Protein AF-A0A974P5W4-F1 (afdb_monomer_lite)

Structure (mmCIF, N/CA/C/O backbone):
data_AF-A0A974P5W4-F1
#
_entry.id   AF-A0A974P5W4-F1
#
loop_
_atom_site.group_PDB
_atom_site.id
_atom_site.type_symbol
_atom_site.label_atom_id
_atom_site.label_alt_id
_atom_site.label_comp_id
_atom_site.label_asym_id
_atom_site.label_entity_id
_atom_site.label_seq_id
_atom_site.pdbx_PDB_ins_code
_atom_site.Cartn_x
_atom_site.Cartn_y
_atom_site.Cartn_z
_atom_site.occupancy
_atom_site.B_iso_or_equiv
_atom_site.auth_seq_id
_atom_site.auth_comp_id
_atom_site.auth_asym_id
_atom_site.auth_atom_id
_atom_site.pdbx_PDB_model_num
ATOM 1 N N . MET A 1 1 ? 7.474 9.728 25.570 1.00 56.97 1 MET A N 1
ATOM 2 C CA . MET A 1 1 ? 6.048 9.628 25.182 1.00 56.97 1 MET A CA 1
ATOM 3 C C . MET A 1 1 ? 5.751 8.535 24.148 1.00 56.97 1 MET A C 1
ATOM 5 O O . MET A 1 1 ? 4.599 8.151 24.053 1.00 56.97 1 MET A O 1
ATOM 9 N N . LEU A 1 2 ? 6.745 7.947 23.459 1.00 62.25 2 LEU A N 1
ATOM 10 C CA . LEU A 1 2 ? 6.519 6.802 22.552 1.00 62.25 2 LEU A CA 1
ATOM 11 C C . LEU A 1 2 ? 6.586 5.411 23.228 1.00 62.25 2 LEU A C 1
ATOM 13 O O . LEU A 1 2 ? 6.148 4.431 22.644 1.00 62.25 2 LEU A O 1
ATOM 17 N N . GLN A 1 3 ? 7.124 5.312 24.453 1.00 72.50 3 GLN A N 1
ATOM 18 C CA . GLN A 1 3 ? 7.440 4.021 25.093 1.00 72.50 3 GLN A CA 1
ATOM 19 C C . GLN A 1 3 ? 6.228 3.277 25.693 1.00 72.50 3 GLN A C 1
ATOM 21 O O . GLN A 1 3 ? 6.307 2.073 25.889 1.00 72.50 3 GLN A O 1
ATOM 26 N N . ASN A 1 4 ? 5.108 3.969 25.942 1.00 77.19 4 ASN A N 1
ATOM 27 C CA . ASN A 1 4 ? 3.892 3.393 26.545 1.00 77.19 4 ASN A CA 1
ATOM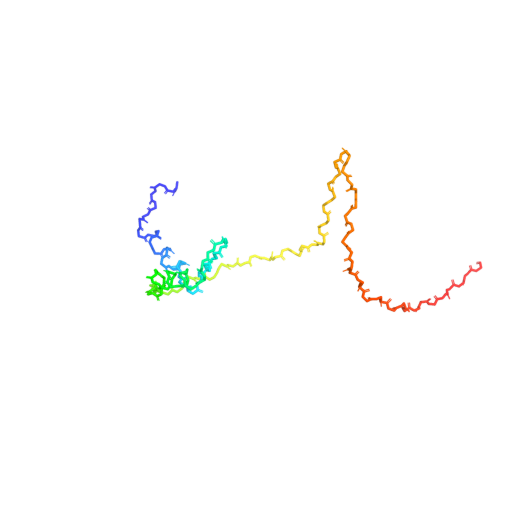 28 C C . ASN A 1 4 ?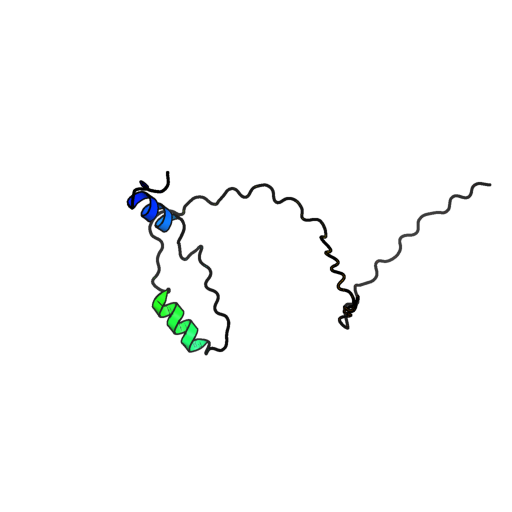 2.713 3.290 25.559 1.00 77.19 4 ASN A C 1
ATOM 30 O O . ASN A 1 4 ? 1.562 3.212 25.986 1.00 77.19 4 ASN A O 1
ATOM 34 N N . ALA A 1 5 ? 2.955 3.334 24.245 1.00 73.62 5 ALA A N 1
ATOM 35 C CA . ALA A 1 5 ? 1.873 3.197 23.273 1.00 73.62 5 ALA A CA 1
ATOM 36 C C . ALA A 1 5 ? 1.243 1.789 23.375 1.00 73.62 5 ALA A C 1
ATOM 38 O O . ALA A 1 5 ? 1.957 0.796 23.216 1.00 73.62 5 ALA A O 1
ATOM 39 N N . PRO A 1 6 ? -0.071 1.664 23.642 1.00 83.50 6 PRO A N 1
ATOM 40 C CA . PRO A 1 6 ? -0.712 0.360 23.736 1.00 83.50 6 PRO A CA 1
ATOM 41 C C . PRO A 1 6 ? -0.741 -0.317 22.361 1.00 83.50 6 PRO A C 1
ATOM 43 O O . PRO A 1 6 ? -1.080 0.308 21.357 1.00 83.50 6 PRO A O 1
ATOM 46 N N . ALA A 1 7 ? -0.437 -1.617 22.317 1.00 83.94 7 ALA A N 1
ATOM 47 C CA . ALA A 1 7 ? -0.391 -2.387 21.069 1.00 83.94 7 ALA A CA 1
ATOM 48 C C . ALA A 1 7 ? -1.717 -2.346 20.282 1.00 83.94 7 ALA A C 1
ATOM 50 O O . ALA A 1 7 ? -1.702 -2.358 19.052 1.00 83.94 7 ALA A O 1
ATOM 51 N N . GLY A 1 8 ? -2.853 -2.241 20.984 1.00 85.31 8 GLY A N 1
ATOM 52 C CA . GLY A 1 8 ? -4.173 -2.078 20.368 1.00 85.31 8 GLY A CA 1
ATOM 53 C C . GLY A 1 8 ? -4.275 -0.815 19.512 1.00 85.31 8 GLY A C 1
ATOM 54 O O . GLY A 1 8 ? -4.707 -0.893 18.373 1.00 85.31 8 GLY A O 1
ATOM 55 N N . LEU A 1 9 ? -3.748 0.313 19.992 1.00 85.75 9 LEU A N 1
ATOM 56 C CA . LEU A 1 9 ? -3.785 1.583 19.261 1.00 85.75 9 LEU A CA 1
ATOM 57 C C . LEU A 1 9 ? -2.979 1.521 17.957 1.00 85.75 9 LEU A C 1
ATOM 59 O O . LEU A 1 9 ? -3.395 2.067 16.938 1.00 85.75 9 LEU A O 1
ATOM 63 N N . ILE A 1 10 ? -1.847 0.814 17.967 1.00 86.12 10 ILE A N 1
ATOM 64 C CA . ILE A 1 10 ? -1.021 0.608 16.769 1.00 86.12 10 ILE A CA 1
ATOM 65 C C . ILE A 1 10 ? -1.745 -0.309 15.776 1.00 86.12 10 ILE A C 1
ATOM 67 O O . ILE A 1 10 ? -1.750 -0.041 14.575 1.00 86.12 10 ILE A O 1
ATOM 71 N N . LYS A 1 11 ? -2.377 -1.379 16.273 1.00 87.12 11 LYS A N 1
ATOM 72 C CA . LYS A 1 11 ? -3.152 -2.312 15.449 1.00 87.12 11 LYS A CA 1
ATOM 73 C C . LYS A 1 11 ? -4.348 -1.624 14.794 1.00 87.12 11 LYS A C 1
ATOM 75 O O . LYS A 1 11 ? -4.552 -1.793 13.594 1.00 87.12 1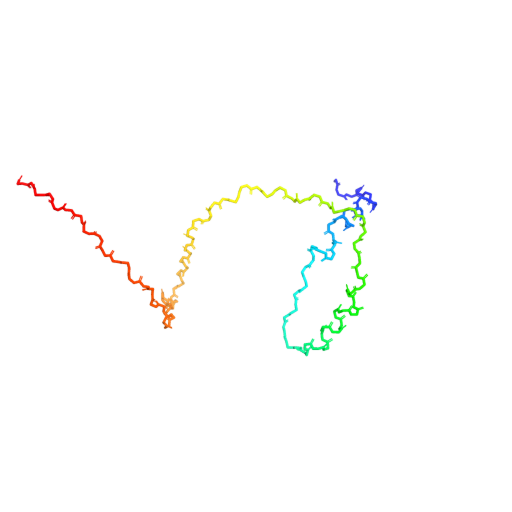1 LYS A O 1
ATOM 80 N N . ASP A 1 12 ? -5.094 -0.836 15.556 1.00 87.62 12 ASP A N 1
ATOM 81 C CA . ASP A 1 12 ? -6.261 -0.114 15.057 1.00 87.62 12 ASP A CA 1
ATOM 82 C C . ASP A 1 12 ? -5.839 0.900 13.990 1.00 87.62 12 ASP A C 1
ATOM 84 O O . ASP A 1 12 ? -6.430 0.944 12.911 1.00 87.62 12 ASP A O 1
ATOM 88 N N . TYR A 1 13 ? -4.754 1.644 14.228 1.00 86.88 13 TYR A N 1
ATOM 89 C CA . TYR A 1 13 ? -4.179 2.545 13.230 1.00 86.88 13 TYR A CA 1
ATOM 90 C C . TYR A 1 13 ? -3.778 1.800 11.946 1.00 86.88 13 TYR A C 1
ATOM 92 O O . TYR A 1 13 ? -4.126 2.225 10.844 1.00 86.88 13 TYR A O 1
ATOM 100 N N . TYR A 1 14 ? -3.101 0.654 12.069 1.00 87.50 14 TYR A N 1
ATOM 101 C CA . TYR A 1 14 ? -2.717 -0.161 10.917 1.00 87.50 14 TYR A CA 1
ATOM 102 C C . TYR A 1 14 ? -3.938 -0.595 10.093 1.00 87.50 14 TYR A C 1
ATOM 104 O O . TYR A 1 14 ? -3.940 -0.427 8.877 1.00 87.50 14 TYR A O 1
ATOM 112 N N . GLN A 1 15 ? -5.006 -1.072 10.738 1.00 87.31 15 GLN A N 1
ATOM 113 C CA . GLN A 1 15 ? -6.222 -1.522 10.050 1.00 87.31 15 GLN A CA 1
ATOM 114 C C . GLN A 1 15 ? -6.955 -0.394 9.306 1.00 87.31 15 GLN A C 1
ATOM 116 O O . GLN A 1 15 ? -7.473 -0.622 8.212 1.00 87.31 15 GLN A O 1
ATOM 121 N N . HIS A 1 16 ? -6.963 0.825 9.852 1.00 87.00 16 HIS A N 1
ATOM 122 C CA . HIS A 1 16 ? -7.665 1.957 9.239 1.00 87.00 16 HIS A CA 1
ATOM 123 C C . HIS A 1 16 ? -6.947 2.522 8.005 1.00 87.00 16 HIS A C 1
ATOM 125 O O . HIS A 1 16 ? -7.615 2.993 7.079 1.00 87.00 16 HIS A O 1
ATOM 131 N N . TYR A 1 17 ? -5.607 2.482 7.976 1.00 85.50 17 TYR A N 1
ATOM 132 C CA . TYR A 1 17 ? -4.807 3.148 6.938 1.00 85.50 17 TYR A CA 1
ATOM 133 C C . TYR A 1 17 ? -4.123 2.196 5.944 1.00 85.50 17 TYR A C 1
ATOM 135 O O . TYR A 1 17 ? -4.003 2.551 4.770 1.00 85.50 17 TYR A O 1
ATOM 143 N N . TYR A 1 18 ? -3.717 0.987 6.351 1.00 86.12 18 TYR A N 1
ATOM 144 C CA . TYR A 1 18 ? -3.120 -0.010 5.449 1.00 86.12 18 TYR A CA 1
ATOM 145 C C . TYR A 1 18 ? -4.211 -0.890 4.835 1.00 86.12 18 TYR A C 1
ATOM 147 O O . TYR A 1 18 ? -4.520 -1.975 5.328 1.00 86.12 18 TYR A O 1
ATOM 155 N N . ARG A 1 19 ? -4.817 -0.402 3.748 1.00 88.56 19 ARG A N 1
ATOM 156 C CA . ARG A 1 19 ? -5.937 -1.054 3.048 1.00 88.56 19 ARG A CA 1
ATOM 157 C C . ARG A 1 19 ? -5.604 -1.218 1.555 1.00 88.56 19 ARG A C 1
ATOM 159 O O . ARG A 1 19 ? -4.961 -0.327 0.998 1.00 88.56 19 ARG A O 1
ATOM 166 N N . PRO A 1 20 ? -6.048 -2.305 0.893 1.00 87.62 20 PRO A N 1
ATOM 167 C CA . PRO A 1 20 ? -5.726 -2.591 -0.512 1.00 87.62 20 PRO A CA 1
ATOM 168 C C . PRO A 1 20 ? -6.175 -1.474 -1.463 1.00 87.62 20 PRO A C 1
ATOM 170 O O . PRO A 1 20 ? -5.451 -1.112 -2.379 1.00 87.62 20 PRO A O 1
ATOM 173 N N . GLU A 1 21 ? -7.320 -0.848 -1.187 1.00 86.50 21 GLU A N 1
ATOM 174 C CA . GLU A 1 21 ? -7.848 0.297 -1.946 1.00 86.50 21 GLU A CA 1
ATOM 175 C C . GLU A 1 21 ? -6.989 1.576 -1.854 1.00 86.50 21 GLU A C 1
ATOM 177 O O . GLU A 1 21 ? -7.166 2.488 -2.656 1.00 86.50 21 GLU A O 1
ATOM 182 N N . ARG A 1 22 ? -6.047 1.651 -0.903 1.00 85.56 22 ARG A N 1
ATOM 183 C CA . ARG A 1 22 ? -5.102 2.772 -0.735 1.00 85.56 22 ARG A CA 1
ATOM 184 C C . ARG A 1 22 ? -3.650 2.371 -1.018 1.00 85.56 22 ARG A C 1
ATOM 186 O O . ARG A 1 22 ? -2.747 3.175 -0.797 1.00 85.56 22 ARG A O 1
ATOM 193 N N . ALA A 1 23 ? -3.405 1.137 -1.458 1.00 86.44 23 ALA A N 1
ATOM 194 C CA . ALA A 1 23 ? -2.067 0.606 -1.671 1.00 86.44 23 ALA A CA 1
ATOM 195 C C . ALA A 1 23 ? -1.726 0.565 -3.165 1.00 86.44 23 ALA A C 1
ATOM 197 O O . ALA A 1 23 ? -2.503 0.073 -3.978 1.00 86.44 23 ALA A O 1
ATOM 198 N N . VAL A 1 24 ? -0.530 1.039 -3.518 1.00 89.12 24 VAL A N 1
ATOM 199 C CA . VAL A 1 24 ? 0.028 0.895 -4.868 1.00 89.12 24 VAL A CA 1
ATOM 200 C C . VAL A 1 24 ? 1.300 0.066 -4.778 1.00 89.12 24 VAL A C 1
ATOM 202 O O . VAL A 1 24 ? 2.243 0.443 -4.083 1.00 89.12 24 VAL A O 1
ATOM 205 N N . LEU A 1 25 ? 1.321 -1.070 -5.478 1.00 85.62 25 LEU A N 1
ATOM 206 C CA . LEU A 1 25 ? 2.505 -1.911 -5.614 1.00 85.62 25 LEU A CA 1
ATOM 207 C C . LEU A 1 25 ? 3.210 -1.568 -6.927 1.00 85.62 25 LEU A C 1
ATOM 209 O O . LEU A 1 25 ? 2.618 -1.677 -7.997 1.00 85.62 25 LEU A O 1
ATOM 213 N N . VAL A 1 26 ? 4.478 -1.173 -6.841 1.00 89.06 26 VAL A N 1
ATOM 214 C CA . VAL A 1 26 ? 5.318 -0.877 -8.006 1.00 89.06 26 VAL A CA 1
ATOM 215 C C . VAL A 1 26 ? 6.442 -1.904 -8.061 1.00 89.06 26 VAL A C 1
ATOM 217 O O . VAL A 1 26 ? 7.197 -2.050 -7.102 1.00 89.06 26 VAL A O 1
ATOM 220 N N . ALA A 1 27 ? 6.552 -2.608 -9.185 1.00 86.19 27 ALA A N 1
ATOM 221 C CA . ALA A 1 27 ? 7.652 -3.515 -9.485 1.00 86.19 27 ALA A CA 1
ATOM 222 C C . ALA A 1 27 ? 8.419 -2.966 -10.694 1.00 86.19 27 ALA A C 1
ATOM 224 O O . ALA A 1 27 ? 7.813 -2.658 -11.717 1.00 86.19 27 ALA A O 1
ATOM 225 N N . ALA A 1 28 ? 9.739 -2.824 -10.573 1.00 89.06 28 ALA A N 1
ATOM 226 C CA . ALA A 1 28 ? 10.606 -2.320 -11.636 1.00 89.06 28 ALA A CA 1
ATOM 227 C C . ALA A 1 28 ? 11.894 -3.148 -11.693 1.00 89.06 28 ALA A C 1
ATOM 229 O O . ALA A 1 28 ? 12.513 -3.396 -10.658 1.00 89.06 28 ALA A O 1
ATOM 230 N N . GLY A 1 29 ? 12.269 -3.604 -12.887 1.00 90.19 29 GLY A N 1
ATOM 231 C CA . GLY A 1 29 ? 13.403 -4.500 -13.103 1.00 90.19 29 GLY A CA 1
ATOM 232 C C . GLY A 1 29 ? 13.187 -5.425 -14.299 1.00 90.19 29 GLY A C 1
ATOM 233 O O . GLY A 1 29 ? 12.203 -5.285 -15.022 1.00 90.19 29 GLY A O 1
ATOM 234 N N . ASP A 1 30 ? 14.119 -6.357 -14.487 1.00 89.12 30 ASP A N 1
ATOM 235 C CA . ASP A 1 30 ? 14.018 -7.424 -15.483 1.00 89.12 30 ASP A CA 1
ATOM 236 C C . ASP A 1 30 ? 13.327 -8.640 -14.854 1.00 89.12 30 ASP A C 1
ATOM 238 O O . ASP A 1 30 ? 13.871 -9.298 -13.962 1.00 89.12 30 ASP A O 1
ATOM 242 N N . PHE A 1 31 ? 12.078 -8.876 -15.240 1.00 90.38 31 PHE A N 1
ATOM 243 C CA . PHE A 1 31 ? 11.280 -10.005 -14.784 1.00 90.38 31 PHE A CA 1
ATOM 244 C C . PHE A 1 31 ? 10.214 -10.357 -15.814 1.00 90.38 31 PHE A C 1
ATOM 246 O O . PHE A 1 31 ? 9.721 -9.506 -16.552 1.00 90.38 31 PHE A O 1
ATOM 253 N N . ASP A 1 32 ? 9.824 -11.627 -15.814 1.00 91.00 32 ASP A N 1
ATOM 254 C CA . ASP A 1 32 ? 8.695 -12.103 -16.600 1.00 91.00 32 ASP A CA 1
ATOM 255 C C . ASP A 1 32 ? 7.373 -11.569 -16.026 1.00 91.00 32 ASP A C 1
ATOM 257 O O . ASP A 1 32 ? 7.105 -11.698 -14.824 1.00 91.00 32 ASP A O 1
ATOM 261 N N . LEU A 1 33 ? 6.566 -10.938 -16.885 1.00 90.62 33 LEU A N 1
ATOM 262 C CA . LEU A 1 33 ? 5.338 -10.252 -16.484 1.00 90.62 33 LEU A CA 1
ATOM 263 C C . LEU A 1 33 ? 4.292 -11.236 -15.954 1.00 90.62 33 LEU A C 1
ATOM 265 O O . LEU A 1 33 ? 3.739 -11.002 -14.880 1.00 90.62 33 LEU A O 1
ATOM 269 N N . ASP A 1 34 ? 4.070 -12.346 -16.659 1.00 91.81 34 ASP A N 1
ATOM 270 C CA . ASP A 1 34 ? 3.046 -13.334 -16.309 1.00 91.81 34 ASP A CA 1
ATOM 271 C C . ASP A 1 34 ? 3.377 -14.019 -14.978 1.00 91.81 34 ASP A C 1
ATOM 273 O O . ASP A 1 34 ? 2.528 -14.148 -14.089 1.00 91.81 34 ASP A O 1
ATOM 277 N N . ALA A 1 35 ? 4.643 -14.399 -14.787 1.00 91.75 35 ALA A N 1
ATOM 278 C CA . ALA A 1 35 ? 5.110 -14.988 -13.541 1.00 91.75 35 ALA A CA 1
ATOM 279 C C . ALA A 1 35 ? 5.018 -14.002 -12.366 1.00 91.75 35 ALA A C 1
ATOM 281 O O . ALA A 1 35 ? 4.662 -14.403 -11.251 1.00 91.75 35 ALA A O 1
ATOM 282 N N . MET A 1 36 ? 5.333 -12.721 -12.582 1.00 92.06 36 MET A N 1
ATOM 283 C CA . MET A 1 36 ? 5.233 -11.705 -11.534 1.00 92.06 36 MET A CA 1
ATOM 284 C C . MET A 1 36 ? 3.787 -11.361 -11.195 1.00 92.06 36 MET A C 1
ATOM 286 O O . MET A 1 36 ? 3.452 -11.294 -10.011 1.00 92.06 36 MET A O 1
ATOM 290 N N . GLU A 1 37 ? 2.910 -11.221 -12.186 1.00 90.62 37 GLU A N 1
ATOM 291 C CA . GLU A 1 37 ? 1.487 -10.982 -11.961 1.00 90.62 37 GLU A CA 1
ATOM 292 C C . GLU A 1 37 ? 0.845 -12.147 -11.200 1.00 90.62 37 GLU A C 1
ATOM 294 O O . GLU A 1 37 ? 0.142 -11.923 -10.211 1.00 90.62 37 GLU A O 1
ATOM 299 N N . ALA A 1 38 ? 1.142 -13.393 -11.582 1.00 93.06 38 ALA A N 1
ATOM 300 C CA . ALA A 1 38 ? 0.648 -14.576 -10.881 1.00 93.06 38 ALA A CA 1
ATOM 301 C C . ALA A 1 38 ? 1.091 -14.599 -9.409 1.00 93.06 38 ALA A C 1
ATOM 303 O O . ALA A 1 38 ? 0.288 -14.887 -8.520 1.00 93.06 38 ALA A O 1
ATOM 304 N N . ARG A 1 39 ? 2.350 -14.240 -9.122 1.00 91.00 39 ARG A N 1
ATOM 305 C CA . ARG A 1 39 ? 2.868 -14.148 -7.745 1.00 91.00 39 ARG A CA 1
ATOM 306 C C . ARG A 1 39 ? 2.197 -13.037 -6.950 1.00 91.00 39 ARG A C 1
ATOM 308 O O . ARG A 1 39 ? 1.863 -13.249 -5.786 1.00 91.00 39 ARG A O 1
ATOM 315 N N . ILE A 1 40 ? 1.997 -11.871 -7.561 1.00 91.19 40 ILE A N 1
ATOM 316 C CA . ILE A 1 40 ? 1.327 -10.737 -6.919 1.00 91.19 40 ILE A CA 1
ATOM 317 C C . ILE A 1 40 ? -0.119 -11.112 -6.592 1.00 91.19 40 ILE A C 1
ATOM 319 O O . ILE A 1 40 ? -0.532 -10.955 -5.445 1.00 91.19 40 ILE A O 1
ATOM 323 N N . LYS A 1 41 ? -0.860 -11.698 -7.540 1.00 91.19 41 LYS A N 1
ATOM 324 C CA . LYS A 1 41 ? -2.228 -12.186 -7.310 1.00 91.19 41 LYS A CA 1
ATOM 325 C C . LYS A 1 41 ? -2.279 -13.257 -6.224 1.00 91.19 41 LYS A C 1
ATOM 327 O O . LYS A 1 41 ? -3.118 -13.169 -5.338 1.00 91.19 41 LYS A O 1
ATOM 332 N N . ALA A 1 42 ? -1.349 -14.209 -6.225 1.00 92.38 42 ALA A N 1
ATOM 333 C CA . ALA A 1 42 ? -1.299 -15.256 -5.205 1.00 92.38 42 ALA A CA 1
ATOM 334 C C . ALA A 1 42 ? -0.989 -14.727 -3.791 1.00 92.38 42 ALA A C 1
ATOM 336 O O . ALA A 1 42 ? -1.319 -15.382 -2.807 1.00 92.38 42 ALA A O 1
ATOM 337 N N . LYS A 1 43 ? -0.316 -13.575 -3.665 1.00 89.31 43 LYS A N 1
ATOM 338 C CA . LYS A 1 43 ? 0.055 -12.990 -2.364 1.00 89.31 43 LYS A CA 1
ATOM 339 C C . LYS A 1 43 ? -0.913 -11.922 -1.872 1.00 89.31 43 LYS A C 1
ATOM 341 O O . LYS A 1 43 ? -1.123 -11.821 -0.668 1.00 89.31 43 LYS A O 1
ATOM 346 N N . PHE A 1 44 ? -1.462 -11.126 -2.780 1.00 89.12 44 PHE A N 1
ATOM 347 C CA . PHE A 1 44 ? -2.249 -9.938 -2.451 1.00 89.12 44 PHE A CA 1
ATOM 348 C C . PHE A 1 44 ? -3.690 -9.998 -2.969 1.00 89.12 44 PHE A C 1
ATOM 350 O O . PHE A 1 44 ? -4.476 -9.125 -2.620 1.00 89.12 44 PHE A O 1
ATOM 357 N N . GLY A 1 45 ? -4.062 -11.010 -3.762 1.00 87.31 45 GLY A N 1
ATOM 358 C CA . GLY A 1 45 ? -5.403 -11.131 -4.345 1.00 87.31 45 GLY A CA 1
ATOM 359 C C . GLY A 1 45 ? -6.510 -11.332 -3.309 1.00 87.31 45 GLY A C 1
ATOM 360 O O . GLY A 1 45 ? -7.594 -10.781 -3.465 1.00 87.31 45 GLY A O 1
ATOM 361 N N . ASP A 1 46 ? -6.215 -12.040 -2.218 1.00 91.69 46 ASP A N 1
ATOM 362 C CA . ASP A 1 46 ? -7.175 -12.294 -1.136 1.00 91.69 46 ASP A CA 1
ATOM 363 C C . ASP A 1 46 ? -7.162 -11.208 -0.047 1.00 91.69 46 ASP A C 1
ATOM 365 O O . ASP A 1 46 ? -7.864 -11.316 0.965 1.00 91.69 46 ASP A O 1
ATOM 369 N N . TRP A 1 47 ? -6.345 -10.160 -0.210 1.00 89.06 47 TRP A N 1
ATOM 370 C CA . TRP A 1 47 ? -6.212 -9.120 0.801 1.00 89.06 47 TRP A CA 1
ATOM 371 C C . TRP A 1 47 ? -7.470 -8.252 0.850 1.00 89.06 47 TRP A C 1
ATOM 373 O O . TRP A 1 47 ? -7.755 -7.474 -0.057 1.00 89.06 47 TRP A O 1
ATOM 383 N N . GLN A 1 48 ? -8.205 -8.363 1.954 1.00 87.19 48 GLN A N 1
ATOM 384 C CA . GLN A 1 48 ? -9.393 -7.566 2.234 1.00 87.19 48 GLN A CA 1
ATOM 385 C C . GLN A 1 48 ? -9.125 -6.578 3.365 1.00 87.19 48 GLN A C 1
ATOM 387 O O . GLN A 1 48 ? -8.459 -6.883 4.359 1.00 87.19 48 GLN A O 1
ATOM 392 N N . ALA A 1 49 ? -9.672 -5.375 3.221 1.00 86.12 49 ALA A N 1
ATOM 393 C CA . ALA A 1 49 ? -9.657 -4.391 4.286 1.00 86.12 49 ALA A CA 1
ATOM 394 C C . ALA A 1 49 ? -10.476 -4.871 5.494 1.00 86.12 49 ALA A C 1
ATOM 396 O O . ALA A 1 49 ? -11.553 -5.439 5.335 1.00 86.12 49 ALA A O 1
ATOM 397 N N . THR A 1 50 ? -10.002 -4.576 6.704 1.00 82.62 50 THR A N 1
ATOM 398 C CA . THR A 1 50 ? -10.755 -4.826 7.941 1.00 82.62 50 THR A CA 1
ATOM 399 C C . THR A 1 50 ? -11.206 -3.500 8.544 1.00 82.62 50 THR A C 1
ATOM 401 O O . THR A 1 50 ? -10.367 -2.673 8.884 1.00 82.62 50 THR A O 1
ATOM 404 N N . GLY A 1 51 ? -12.520 -3.316 8.700 1.00 82.06 51 GLY A N 1
ATOM 405 C CA . GLY A 1 51 ? -13.103 -2.120 9.316 1.00 82.06 51 GLY A CA 1
ATOM 406 C C . GLY A 1 51 ? -13.246 -0.909 8.376 1.00 82.06 51 GLY A C 1
ATOM 407 O O . GLY A 1 51 ? -12.916 -0.991 7.187 1.00 82.06 51 GLY A O 1
ATOM 408 N N . PRO A 1 52 ? -13.797 0.205 8.895 1.00 80.44 52 PRO A N 1
ATOM 409 C CA . PRO A 1 52 ? -13.997 1.434 8.133 1.00 80.44 52 PRO A CA 1
ATOM 410 C C . PRO A 1 52 ? -12.665 2.116 7.786 1.00 80.44 52 PRO A C 1
ATOM 412 O O . PRO A 1 52 ? -11.681 2.015 8.517 1.00 80.44 52 PRO A O 1
ATOM 415 N N . ALA A 1 53 ? -12.642 2.836 6.664 1.00 83.62 53 ALA A N 1
ATOM 416 C CA . ALA A 1 53 ? -11.490 3.641 6.269 1.00 83.62 53 ALA A CA 1
ATOM 417 C C . ALA A 1 53 ? -11.230 4.764 7.287 1.00 83.62 53 ALA A C 1
ATOM 419 O O . ALA A 1 53 ? -12.167 5.435 7.724 1.00 83.62 53 ALA A O 1
ATOM 420 N N . GLY A 1 54 ? -9.959 5.004 7.623 1.00 80.75 54 GLY A N 1
ATOM 421 C CA . GLY A 1 54 ? -9.573 6.220 8.338 1.00 80.75 54 GLY A CA 1
ATOM 422 C C . GLY A 1 54 ? -9.845 7.481 7.500 1.00 80.75 54 GLY A C 1
ATOM 423 O O . GLY A 1 54 ? -9.852 7.402 6.269 1.00 80.75 54 GLY A O 1
ATOM 424 N N . PRO A 1 55 ? -10.057 8.649 8.135 1.00 83.75 55 PRO A N 1
ATOM 425 C CA . PRO A 1 55 ? -10.253 9.904 7.418 1.00 83.75 55 PRO A CA 1
ATOM 426 C C . PRO A 1 55 ? -9.004 10.279 6.613 1.00 83.75 55 PRO A C 1
ATOM 428 O O . PRO A 1 55 ? -7.873 10.049 7.059 1.00 83.75 55 PRO A O 1
ATOM 431 N N . ASP A 1 56 ? -9.213 10.889 5.446 1.00 80.56 56 ASP A N 1
ATOM 432 C CA . ASP A 1 56 ? -8.118 11.430 4.649 1.00 80.56 56 ASP A CA 1
ATOM 433 C C . ASP A 1 56 ? -7.404 12.567 5.392 1.00 80.56 56 ASP A C 1
ATOM 435 O O . ASP A 1 56 ? -8.048 13.366 6.083 1.00 80.56 56 ASP A O 1
ATOM 439 N N . PRO A 1 57 ? -6.067 12.658 5.272 1.00 77.94 57 PRO A N 1
ATOM 440 C CA . PRO A 1 57 ? -5.329 13.743 5.889 1.00 77.94 57 PRO A CA 1
ATOM 441 C C . PRO A 1 57 ? -5.767 15.072 5.273 1.00 77.94 57 PRO A C 1
ATOM 443 O O . PRO A 1 57 ? -5.877 15.204 4.053 1.00 77.94 57 PRO A O 1
ATOM 446 N N . VAL A 1 58 ? -5.970 16.080 6.121 1.00 79.38 58 VAL A N 1
ATOM 447 C CA . VAL A 1 58 ? -6.188 17.451 5.658 1.00 79.38 58 VAL A CA 1
ATOM 448 C C . VAL A 1 58 ? -4.892 17.924 5.010 1.00 79.38 58 VAL A C 1
ATOM 450 O O . VAL A 1 58 ? -3.916 18.242 5.692 1.00 79.38 58 VAL A O 1
ATOM 453 N N . LEU A 1 59 ? -4.870 17.931 3.679 1.00 76.38 59 LEU A N 1
ATOM 454 C CA . LEU A 1 59 ? -3.778 18.517 2.923 1.00 76.38 59 LEU A CA 1
ATOM 455 C C . LEU A 1 59 ? -3.825 20.028 3.164 1.00 76.38 59 LEU A C 1
ATOM 457 O O . LEU A 1 59 ? -4.799 20.696 2.815 1.00 76.38 59 LEU A O 1
ATOM 461 N N . GLY A 1 60 ? -2.791 20.555 3.819 1.00 78.56 60 GLY A N 1
ATOM 462 C CA . GLY A 1 60 ? -2.613 21.997 3.964 1.00 78.56 60 GLY A CA 1
ATOM 463 C C . GLY A 1 60 ? -2.519 22.679 2.592 1.00 78.56 60 GLY A C 1
ATOM 464 O O . GLY A 1 60 ? -2.310 22.003 1.580 1.00 78.56 60 GLY A O 1
ATOM 465 N N . PRO A 1 61 ? -2.666 24.013 2.530 1.00 81.00 61 PRO A N 1
ATOM 466 C CA . PRO A 1 61 ? -2.583 24.735 1.269 1.00 81.00 61 PRO A CA 1
ATOM 467 C C . PRO A 1 61 ? -1.250 24.417 0.587 1.00 81.00 61 PRO A C 1
ATOM 469 O O . PRO A 1 61 ? -0.177 24.677 1.136 1.00 81.00 61 PRO A O 1
ATOM 472 N N . VAL A 1 62 ? -1.322 23.828 -0.607 1.00 71.75 62 VAL A N 1
ATOM 473 C CA . VAL A 1 62 ? -0.145 23.624 -1.448 1.00 71.75 62 VAL A CA 1
ATOM 474 C C . VAL A 1 62 ? 0.319 25.013 -1.857 1.00 71.75 62 VAL A C 1
ATOM 476 O O . 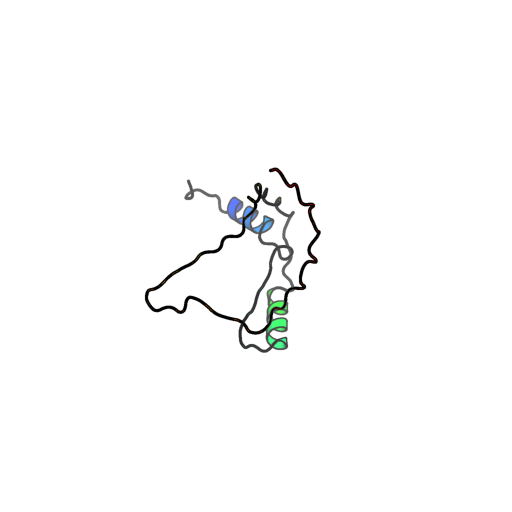VAL A 1 62 ? -0.356 25.693 -2.631 1.00 71.75 62 VAL A O 1
ATOM 479 N N . ALA A 1 63 ? 1.444 25.459 -1.297 1.00 76.50 63 ALA A N 1
ATOM 480 C CA . ALA A 1 63 ? 2.068 26.692 -1.744 1.00 76.50 63 ALA A CA 1
ATOM 481 C C . ALA A 1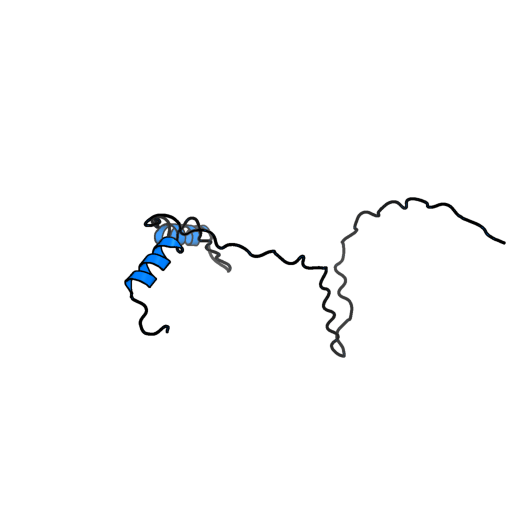 63 ? 2.323 26.562 -3.254 1.00 76.50 63 ALA A C 1
ATOM 483 O O . ALA A 1 63 ? 2.893 25.547 -3.676 1.00 76.50 63 ALA A O 1
ATOM 484 N N . PRO A 1 64 ? 1.888 27.530 -4.079 1.00 72.31 64 PRO A N 1
ATOM 485 C CA . PRO A 1 64 ? 2.173 27.492 -5.500 1.00 72.31 64 PRO A CA 1
ATOM 486 C C . PRO A 1 64 ? 3.690 27.458 -5.668 1.00 72.31 64 PRO A C 1
ATOM 488 O O . PRO A 1 64 ? 4.391 28.415 -5.338 1.00 72.31 64 PRO A O 1
ATOM 491 N N . ARG A 1 65 ? 4.208 26.321 -6.138 1.00 67.38 65 ARG A N 1
ATOM 492 C CA . ARG A 1 65 ? 5.601 26.221 -6.554 1.00 67.38 65 ARG A CA 1
ATOM 493 C C . ARG A 1 65 ? 5.747 27.085 -7.799 1.00 67.38 65 ARG A C 1
ATOM 495 O O . ARG A 1 65 ? 5.188 26.763 -8.845 1.00 67.38 65 ARG A O 1
ATOM 502 N N . GLY A 1 66 ? 6.450 28.206 -7.660 1.00 69.12 66 GLY A N 1
ATOM 503 C CA . GLY A 1 66 ? 6.922 28.967 -8.809 1.00 69.12 66 GLY A CA 1
ATOM 504 C C . GLY A 1 66 ? 7.908 28.131 -9.635 1.00 69.12 66 GLY A C 1
ATOM 505 O O . GLY A 1 66 ? 8.374 27.089 -9.169 1.00 69.12 66 GLY A O 1
ATOM 506 N N . PRO A 1 67 ? 8.239 28.554 -10.863 1.00 67.88 67 PRO A N 1
ATOM 507 C CA . PRO A 1 67 ? 9.302 27.916 -11.629 1.00 67.88 67 PRO A CA 1
ATOM 508 C C . PRO A 1 67 ? 10.633 28.019 -10.861 1.00 67.88 67 PRO A C 1
ATOM 510 O O . PRO A 1 67 ? 11.252 29.079 -10.807 1.00 67.88 67 PRO A O 1
ATOM 513 N N . GLU A 1 68 ? 11.068 26.917 -10.248 1.00 59.38 68 GLU A N 1
ATOM 514 C CA . GLU A 1 68 ? 12.372 26.800 -9.593 1.00 59.38 68 GLU A CA 1
ATOM 515 C C . GLU A 1 68 ? 13.398 26.278 -10.607 1.00 59.38 68 GLU A C 1
ATOM 517 O O . GLU A 1 68 ? 13.442 25.089 -10.921 1.00 59.38 68 GLU A O 1
ATOM 522 N N . ALA A 1 69 ? 14.235 27.173 -11.136 1.00 62.91 69 ALA A N 1
ATOM 523 C CA . ALA A 1 69 ? 15.410 26.803 -11.917 1.00 62.91 69 ALA A CA 1
ATOM 524 C C . ALA A 1 69 ? 16.645 26.852 -11.009 1.00 62.91 69 ALA A C 1
ATOM 526 O O . ALA A 1 69 ? 17.059 27.922 -10.564 1.00 62.91 69 ALA A O 1
ATOM 527 N N . ARG A 1 70 ? 17.243 25.691 -10.717 1.00 53.44 70 ARG A N 1
ATOM 528 C CA . ARG A 1 70 ? 18.504 25.610 -9.971 1.00 53.44 70 ARG A CA 1
ATOM 529 C C . ARG A 1 70 ? 19.663 25.503 -10.957 1.00 53.44 70 ARG A C 1
ATOM 531 O O . ARG A 1 70 ? 19.858 24.457 -11.565 1.00 53.44 70 ARG A O 1
ATOM 538 N N . LEU A 1 71 ? 20.432 26.581 -11.097 1.00 58.06 71 LEU A N 1
ATOM 539 C CA . LEU A 1 71 ? 21.674 26.576 -11.864 1.00 58.06 71 LEU A CA 1
ATOM 540 C C . LEU A 1 71 ? 22.824 26.162 -10.939 1.00 58.06 71 LEU A C 1
ATOM 542 O O . LEU A 1 71 ? 23.195 26.902 -10.030 1.00 58.06 71 LEU A O 1
ATOM 546 N N . VAL A 1 72 ? 23.360 24.962 -11.148 1.00 62.56 72 VAL A N 1
ATOM 547 C CA . VAL A 1 72 ? 24.586 24.494 -10.490 1.00 62.56 72 VAL A CA 1
ATOM 548 C C . VAL A 1 72 ? 25.728 24.688 -11.482 1.00 62.56 72 VAL A C 1
ATOM 550 O O . VAL A 1 72 ? 25.713 24.083 -12.551 1.00 62.56 72 VAL A O 1
ATOM 553 N N . ILE A 1 73 ? 26.681 25.562 -11.153 1.00 62.62 73 ILE A N 1
ATOM 554 C CA . ILE A 1 73 ? 27.876 25.807 -11.969 1.00 62.62 73 ILE A CA 1
ATOM 555 C C . ILE A 1 73 ? 29.061 25.142 -11.273 1.00 62.62 73 ILE A C 1
ATOM 557 O O . ILE A 1 73 ? 29.562 25.650 -10.274 1.00 62.62 73 ILE A O 1
ATOM 561 N N . GLU A 1 74 ? 29.503 24.012 -11.815 1.00 57.91 74 GLU A N 1
ATOM 562 C CA . GLU A 1 74 ? 30.780 23.380 -11.476 1.00 57.91 74 GLU A CA 1
ATOM 563 C C . GLU A 1 74 ? 31.857 23.902 -12.438 1.00 57.91 74 GLU A C 1
ATOM 565 O O . GLU A 1 74 ? 31.622 24.001 -13.648 1.00 57.91 74 GLU A O 1
ATOM 570 N N . ALA A 1 75 ? 33.044 24.244 -11.931 1.00 59.09 75 ALA A N 1
ATOM 571 C CA . ALA A 1 75 ? 34.144 24.714 -12.771 1.00 59.09 75 ALA A CA 1
ATOM 572 C C . ALA A 1 75 ? 34.584 23.595 -13.737 1.00 59.09 75 ALA A C 1
ATOM 574 O O . ALA A 1 75 ? 35.212 22.623 -13.328 1.00 59.09 75 ALA A O 1
ATOM 575 N N . GLY A 1 76 ? 34.232 23.731 -15.021 1.00 63.19 76 GLY A N 1
ATOM 576 C CA . GLY A 1 76 ? 34.511 22.744 -16.075 1.00 63.19 76 GLY A CA 1
ATOM 577 C C . GLY A 1 76 ? 33.291 21.964 -16.582 1.00 63.19 76 GLY A C 1
ATOM 578 O O . GLY A 1 76 ? 33.425 21.214 -17.547 1.00 63.19 76 GLY A O 1
ATOM 579 N N . ALA A 1 77 ? 32.103 22.150 -15.997 1.00 68.50 77 ALA A N 1
ATOM 580 C CA . ALA A 1 77 ? 30.875 21.549 -16.517 1.00 68.50 77 ALA A CA 1
ATOM 581 C C . ALA A 1 77 ? 30.309 22.360 -17.703 1.00 68.50 77 ALA A C 1
ATOM 583 O O . ALA A 1 77 ? 30.283 23.595 -17.647 1.00 68.50 77 ALA A O 1
ATO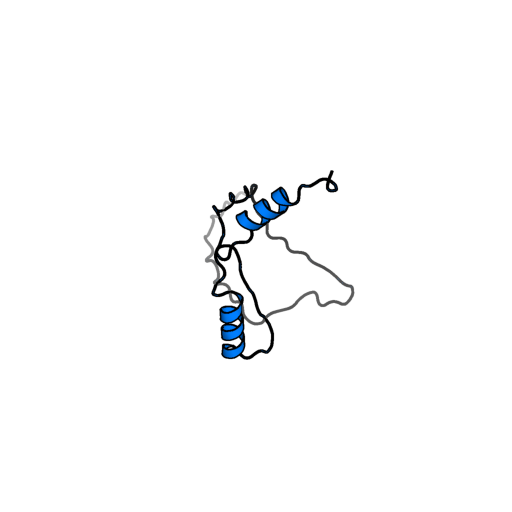M 584 N N . PRO A 1 78 ? 29.832 21.705 -18.780 1.00 58.69 78 PRO A N 1
ATOM 585 C CA . PRO A 1 78 ? 29.180 22.402 -19.881 1.00 58.69 78 PRO A CA 1
ATOM 586 C C . PRO A 1 78 ? 27.877 23.049 -19.395 1.00 58.69 78 PRO A C 1
ATOM 588 O O . PRO A 1 78 ? 26.998 22.390 -18.846 1.00 58.69 78 PRO A O 1
ATOM 591 N N . LEU A 1 79 ? 27.754 24.358 -19.624 1.00 63.41 79 LEU A N 1
ATOM 592 C CA . LEU A 1 79 ? 26.618 25.182 -19.188 1.00 63.41 79 LEU A CA 1
ATOM 593 C C . LEU A 1 79 ? 25.345 24.957 -20.021 1.00 63.41 79 LEU A C 1
ATOM 595 O O . LEU A 1 79 ? 24.315 25.579 -19.765 1.00 63.41 79 LEU A O 1
ATOM 599 N N . SER A 1 80 ? 25.407 24.094 -21.034 1.00 64.88 80 SER A N 1
ATOM 600 C CA . SER A 1 80 ? 24.275 23.760 -21.885 1.00 64.88 80 SER A CA 1
ATOM 601 C C . SER A 1 80 ? 24.233 22.264 -22.171 1.00 64.88 80 SER A C 1
ATOM 603 O O . SER A 1 80 ? 25.230 21.630 -22.509 1.00 64.88 80 SER A O 1
ATOM 605 N N . CYS A 1 81 ? 23.035 21.702 -22.053 1.00 51.88 81 CYS A N 1
ATOM 606 C CA . CYS A 1 81 ? 22.681 20.421 -22.637 1.00 51.88 81 CYS A CA 1
ATOM 607 C C . CYS A 1 81 ? 21.535 20.711 -23.607 1.00 51.88 81 CYS A C 1
ATOM 609 O O . CYS A 1 81 ? 20.421 21.015 -23.179 1.00 51.88 81 CYS A O 1
ATOM 611 N N . SER A 1 82 ? 21.813 20.721 -24.911 1.00 57.50 82 SER A N 1
ATOM 612 C CA . SER A 1 82 ? 20.769 20.821 -25.928 1.00 57.50 82 SER A CA 1
ATOM 613 C C . SER A 1 82 ? 20.202 19.428 -26.191 1.00 57.50 82 SER A C 1
ATOM 615 O O . SER A 1 82 ? 20.887 18.547 -26.705 1.00 57.50 82 SER A O 1
ATOM 617 N N . SER A 1 83 ? 18.929 19.224 -25.858 1.00 42.84 83 SER A N 1
ATOM 618 C CA . SER A 1 83 ? 18.157 18.124 -26.433 1.00 42.84 83 SER A CA 1
ATOM 619 C C . SER A 1 83 ? 17.732 18.536 -27.848 1.00 42.84 83 SER A C 1
ATOM 621 O O . SER A 1 83 ? 17.182 19.628 -28.030 1.00 42.84 83 SER A O 1
ATOM 623 N N . PRO A 1 84 ? 18.008 17.738 -28.892 1.00 42.25 84 PRO A N 1
ATOM 624 C CA . PRO A 1 84 ? 17.506 18.058 -30.216 1.00 42.25 84 PRO A CA 1
ATOM 625 C C . PRO A 1 84 ? 15.990 17.825 -30.250 1.00 42.25 84 PRO A C 1
ATOM 627 O O . PRO A 1 84 ? 15.526 16.701 -30.084 1.00 42.25 84 PRO A O 1
ATOM 630 N N . GLY A 1 85 ? 15.232 18.897 -30.497 1.00 55.88 85 GLY A N 1
ATOM 631 C CA . GLY A 1 85 ? 13.828 18.826 -30.905 1.00 55.88 85 GLY A CA 1
ATOM 632 C C . GLY A 1 85 ? 12.804 19.111 -29.808 1.00 55.88 85 GLY A C 1
ATOM 633 O O . GLY A 1 85 ? 12.116 18.214 -29.338 1.00 55.88 85 GLY A O 1
ATOM 634 N N . SER A 1 86 ? 12.610 20.386 -29.481 1.00 48.91 86 SER A N 1
ATOM 635 C CA . SER A 1 86 ? 11.313 20.864 -28.995 1.00 48.91 86 SER A CA 1
ATOM 636 C C . SER A 1 86 ? 11.026 22.205 -29.653 1.00 48.91 86 SER A C 1
ATOM 638 O O . SER A 1 86 ? 11.457 23.260 -29.189 1.00 48.91 86 SER A O 1
ATOM 640 N N . THR A 1 87 ? 10.373 22.167 -30.812 1.00 44.84 87 THR A N 1
ATOM 641 C CA . THR A 1 87 ? 9.863 23.378 -31.453 1.00 44.84 87 THR A CA 1
ATOM 642 C C . THR A 1 87 ? 8.522 23.696 -30.799 1.00 44.84 87 THR A C 1
ATOM 644 O O . THR A 1 87 ? 7.500 23.104 -31.138 1.00 44.84 87 THR A O 1
ATOM 647 N N . ALA A 1 88 ? 8.527 24.593 -29.814 1.00 49.91 88 ALA A N 1
ATOM 648 C CA . ALA A 1 88 ? 7.293 25.160 -29.282 1.00 49.91 88 ALA A CA 1
ATOM 649 C C . ALA A 1 88 ? 6.614 26.027 -30.367 1.00 49.91 88 ALA A C 1
ATOM 651 O O . ALA A 1 88 ? 7.319 26.752 -31.077 1.00 49.91 88 ALA A O 1
ATOM 652 N N . PRO A 1 89 ? 5.277 25.979 -30.530 1.00 45.38 89 PRO A N 1
ATOM 653 C CA . PRO A 1 89 ? 4.587 26.814 -31.508 1.00 45.38 89 PRO A CA 1
ATOM 654 C C . PRO A 1 89 ? 4.721 28.296 -31.129 1.00 45.38 89 PRO A C 1
ATOM 656 O O . PRO A 1 89 ? 4.413 28.698 -30.008 1.00 45.38 89 PRO A O 1
ATOM 659 N N . THR A 1 90 ? 5.215 29.102 -32.071 1.00 43.44 90 THR A N 1
ATOM 660 C CA . THR A 1 90 ? 5.459 30.542 -31.917 1.00 43.44 90 THR A CA 1
ATOM 661 C C . THR A 1 90 ? 4.167 31.292 -31.565 1.00 43.44 90 THR A C 1
ATOM 663 O O . THR A 1 90 ? 3.206 31.208 -32.331 1.00 43.44 90 THR A O 1
ATOM 666 N N . PRO A 1 91 ? 4.113 32.063 -30.463 1.00 46.06 91 PRO A N 1
ATOM 667 C CA . PRO A 1 91 ? 2.986 32.953 -30.216 1.00 46.06 91 PRO A CA 1
ATOM 668 C C . PRO A 1 91 ? 3.051 34.171 -31.154 1.00 46.06 91 PRO A C 1
ATOM 670 O O . PRO A 1 91 ? 4.062 34.871 -31.220 1.00 46.06 91 PRO A O 1
ATOM 673 N N . THR A 1 92 ? 1.966 34.413 -31.893 1.00 41.38 92 THR A N 1
ATOM 674 C CA . THR A 1 92 ? 1.778 35.559 -32.799 1.00 41.38 92 THR A CA 1
ATOM 675 C C . THR A 1 92 ? 1.913 36.896 -32.050 1.00 41.38 92 THR A C 1
ATOM 677 O O . THR A 1 92 ? 1.276 37.059 -31.007 1.00 41.38 92 THR A O 1
ATOM 680 N N . PRO A 1 93 ? 2.683 37.881 -32.555 1.00 43.81 93 PRO A N 1
ATOM 681 C CA . PRO A 1 93 ? 2.826 39.173 -31.888 1.00 43.81 93 PRO A CA 1
ATOM 682 C C . PRO A 1 93 ? 1.578 40.053 -32.081 1.00 43.81 93 PRO A C 1
ATOM 684 O O . PRO A 1 93 ? 1.248 40.446 -33.200 1.00 43.81 93 PRO A O 1
ATOM 687 N N . THR A 1 94 ? 0.907 40.410 -30.983 1.00 38.53 94 THR A N 1
ATOM 688 C CA . THR A 1 94 ? -0.098 41.488 -30.956 1.00 38.53 94 THR A CA 1
ATOM 689 C C . THR A 1 94 ? 0.619 42.840 -30.939 1.00 38.53 94 THR A C 1
ATOM 691 O O . THR A 1 94 ? 1.397 43.124 -30.030 1.00 38.53 94 THR A O 1
ATOM 694 N N . ALA A 1 95 ? 0.369 43.672 -31.953 1.00 41.34 95 ALA A N 1
ATOM 695 C CA . ALA A 1 95 ? 0.915 45.023 -32.068 1.00 41.34 95 ALA A CA 1
ATOM 696 C C . ALA A 1 95 ? 0.355 45.969 -30.986 1.00 41.34 95 ALA A C 1
ATOM 698 O O . ALA A 1 95 ? -0.841 45.947 -30.702 1.00 41.34 95 ALA A O 1
ATOM 699 N N . SER A 1 96 ? 1.211 46.835 -30.434 1.00 39.47 96 SER A N 1
ATOM 700 C CA . SER A 1 96 ? 0.834 47.936 -29.532 1.00 39.47 96 SER A CA 1
ATOM 701 C C . SER A 1 96 ? 1.253 49.277 -30.164 1.00 39.47 96 SER A C 1
ATOM 703 O O . SER A 1 96 ? 2.332 49.329 -30.763 1.00 39.47 96 SER A O 1
ATOM 705 N N . PRO A 1 97 ? 0.426 50.342 -30.118 1.00 42.03 97 PRO A N 1
ATOM 706 C CA . PRO A 1 97 ? 0.628 51.539 -30.932 1.00 42.03 97 PRO A CA 1
ATOM 707 C C . PRO A 1 97 ? 1.669 52.507 -30.352 1.00 42.03 97 PRO A C 1
ATOM 709 O O . PRO A 1 97 ? 1.768 52.719 -29.146 1.00 42.03 97 PRO A O 1
ATOM 712 N N . SER A 1 98 ? 2.417 53.118 -31.273 1.00 42.94 98 SER A N 1
ATOM 713 C CA . SER A 1 98 ? 3.428 54.158 -31.071 1.00 42.94 98 SER A CA 1
ATOM 714 C C . SER A 1 98 ? 2.826 55.460 -30.530 1.00 42.94 98 SER A C 1
ATOM 716 O O . SER A 1 98 ? 1.918 56.016 -31.146 1.00 42.94 98 SER A O 1
ATOM 718 N N . ALA A 1 99 ? 3.404 56.002 -29.456 1.00 37.53 99 ALA A N 1
ATOM 719 C CA . ALA A 1 99 ? 3.225 57.394 -29.052 1.00 37.53 99 ALA A CA 1
ATOM 720 C C . ALA A 1 99 ? 4.551 58.143 -29.246 1.00 37.53 99 ALA A C 1
ATOM 722 O O . ALA A 1 99 ? 5.546 57.857 -28.584 1.00 37.53 99 ALA A O 1
ATOM 723 N N . ALA A 1 100 ? 4.543 59.079 -30.195 1.00 38.03 100 ALA A N 1
ATOM 724 C CA . ALA A 1 100 ? 5.586 60.068 -30.400 1.00 38.03 100 ALA A CA 1
ATOM 725 C C . ALA A 1 100 ? 5.395 61.222 -29.408 1.00 38.03 100 ALA A C 1
ATOM 727 O O . ALA A 1 100 ? 4.275 61.699 -29.226 1.00 38.03 100 ALA A O 1
ATOM 728 N N . ALA A 1 101 ? 6.486 61.699 -28.819 1.00 32.78 101 ALA A N 1
ATOM 729 C CA . ALA A 1 101 ? 6.546 63.031 -28.242 1.00 32.78 101 ALA A CA 1
ATOM 730 C C . ALA A 1 101 ? 7.924 63.629 -28.535 1.00 32.78 101 ALA A C 1
ATOM 732 O O . ALA A 1 101 ? 8.955 63.021 -28.246 1.00 32.78 101 ALA A O 1
ATOM 733 N N . THR A 1 102 ? 7.849 64.775 -29.203 1.00 34.00 102 THR A N 1
ATOM 734 C CA . THR A 1 102 ? 8.882 65.759 -29.526 1.00 34.00 102 THR A CA 1
ATOM 735 C C . THR A 1 102 ? 9.567 66.316 -28.285 1.00 34.00 102 THR A C 1
ATOM 737 O O . THR A 1 102 ? 8.873 66.453 -27.252 1.00 34.00 102 THR A O 1
#

Secondary structure (DSSP, 8-state):
--TT--HHHHHHHHHHH--GGG------SS--HHHHHHHHHHHHTT----SSPPPPP-----------------TTS-S----S---PPPPPPPP-------

Organism: NCBI:txid2803784

Sequence (102 aa):
MLQNAPAGLIKDYYQHYYRPERAVLVAAGDFDLDAMEARIKAKFGDWQATGPAGPDPVLGPVAPRGPEARLVIEAGAPLSCSSPGSTAPTPTPTASPSAAAT

pLDDT: mean 72.35, std 18.16, range [32.78, 93.06]

Radius of gyration: 27.72 Å; chains: 1; bounding box: 48×81×59 Å

InterPro domains:
  IPR007863 Peptidase M16, C-terminal [PF05193] (10-71)
  IPR011249 Metalloenzyme, LuxS/M16 peptidase-like [SSF63411] (3-57)

Foldseek 3Di:
DPPPDDPVVVVVVCLQAVAPVNDDDDDDDDDDPVVVVVVCCVVCVPGGRDDYHDDDDDDDPDDPDDPDDDQDDDVPDDSDDDDPDDDDDDDDDDDDDDDDDD